Protein AF-A0A2S9GRA4-F1 (afdb_monomer_lite)

Sequence (69 aa):
TSLGSGIAGLVNLHDPDIVTLGGLAPPLRNAAPEAFDTAYRAGLMTFRKSAAPPVCEGLLGEDAPLYGA

Radius of gyration: 12.52 Å; chains: 1; bounding box: 29×19×34 Å

Secondary structure (DSSP, 8-state):
-HHHHHHHHHHHHH--S-EEE-TTHHHHHHHSHHHHHHHHHHT--TTS-SSPPPEEE-TTGGGGGGGT-

Foldseek 3Di:
DCLLLVVQVVCQVPVDLAAEDADCSVVVCVVPVPVNVVNNVVNHDPPDDPDDRYYYYDPCHPCCVVVPD

Structure (mmCIF, N/CA/C/O backbone):
data_AF-A0A2S9GRA4-F1
#
_entry.id   AF-A0A2S9GRA4-F1
#
loop_
_atom_site.group_PDB
_atom_site.id
_atom_site.type_symbol
_atom_site.label_atom_id
_atom_site.label_alt_id
_atom_site.label_comp_id
_atom_site.label_asym_id
_atom_site.label_entity_id
_atom_site.label_seq_id
_atom_site.pdbx_PDB_ins_code
_atom_site.Cartn_x
_atom_site.Cartn_y
_atom_site.Cartn_z
_atom_site.occupancy
_atom_site.B_iso_or_equiv
_atom_site.auth_seq_id
_atom_site.auth_comp_id
_atom_site.auth_asym_id
_atom_site.auth_atom_id
_atom_site.pdbx_PDB_model_num
ATOM 1 N N . THR A 1 1 ? 8.752 2.744 7.199 1.00 91.12 1 THR A N 1
ATOM 2 C CA . THR A 1 1 ? 7.465 3.254 7.723 1.00 91.12 1 THR A CA 1
ATOM 3 C C . THR A 1 1 ? 6.753 4.159 6.727 1.00 91.12 1 THR A C 1
ATOM 5 O O . THR A 1 1 ? 5.589 3.894 6.466 1.00 91.12 1 THR A O 1
ATOM 8 N N . SER A 1 2 ? 7.424 5.143 6.103 1.00 96.88 2 SER A N 1
ATOM 9 C CA . SER A 1 2 ? 6.796 6.098 5.161 1.00 96.88 2 SER A CA 1
ATOM 10 C C . SER A 1 2 ? 6.032 5.457 3.998 1.00 96.88 2 SER A C 1
ATOM 12 O O . SER A 1 2 ? 5.010 5.985 3.577 1.00 96.88 2 SER A O 1
ATOM 14 N N . LEU A 1 3 ? 6.493 4.302 3.501 1.00 96.75 3 LEU A N 1
ATOM 15 C CA . LEU A 1 3 ? 5.779 3.543 2.471 1.00 96.75 3 LEU A CA 1
ATOM 16 C C . LEU A 1 3 ? 4.388 3.089 2.953 1.00 96.75 3 LEU A C 1
ATOM 18 O O . LEU A 1 3 ? 3.400 3.309 2.262 1.00 96.75 3 LEU A O 1
ATOM 22 N N . GLY A 1 4 ? 4.299 2.508 4.155 1.00 97.00 4 GLY A N 1
ATOM 23 C CA . GLY A 1 4 ? 3.033 2.038 4.728 1.00 97.00 4 GLY A CA 1
ATOM 24 C C . GLY A 1 4 ? 2.066 3.187 5.019 1.00 97.00 4 GLY A C 1
ATOM 25 O O . GLY A 1 4 ? 0.907 3.128 4.615 1.00 97.00 4 GLY A O 1
ATOM 26 N N . SER A 1 5 ? 2.545 4.269 5.642 1.00 96.75 5 SER A N 1
ATOM 27 C CA . SER A 1 5 ? 1.699 5.431 5.947 1.00 96.75 5 SER A CA 1
ATOM 28 C C . SER A 1 5 ? 1.265 6.201 4.694 1.00 96.75 5 SER A C 1
ATOM 30 O O . SER A 1 5 ? 0.135 6.679 4.633 1.00 96.75 5 SER A O 1
ATOM 32 N N . GLY A 1 6 ? 2.124 6.292 3.673 1.00 97.25 6 GLY A N 1
ATOM 33 C CA . GLY A 1 6 ? 1.776 6.888 2.382 1.00 97.25 6 GLY A CA 1
ATOM 34 C C . GLY A 1 6 ? 0.667 6.114 1.667 1.00 97.25 6 GLY A C 1
ATOM 35 O O . GLY A 1 6 ? -0.318 6.712 1.235 1.00 97.25 6 GLY A O 1
ATOM 36 N N . ILE A 1 7 ? 0.773 4.780 1.617 1.00 97.25 7 ILE A N 1
ATOM 37 C CA . ILE A 1 7 ? -0.280 3.918 1.059 1.00 97.25 7 ILE A CA 1
ATOM 38 C C . ILE A 1 7 ? -1.578 4.065 1.853 1.00 97.25 7 ILE A C 1
ATOM 40 O O . ILE A 1 7 ? -2.641 4.163 1.249 1.00 97.25 7 ILE A O 1
ATOM 44 N N . ALA A 1 8 ? -1.516 4.125 3.185 1.00 95.75 8 ALA A N 1
ATOM 45 C CA . ALA A 1 8 ? -2.707 4.324 4.006 1.00 95.75 8 ALA A CA 1
ATOM 46 C C . ALA A 1 8 ? -3.437 5.635 3.663 1.00 95.75 8 ALA A C 1
ATOM 48 O O . ALA A 1 8 ? -4.660 5.644 3.543 1.00 95.75 8 ALA A O 1
ATOM 49 N N . GLY A 1 9 ? -2.6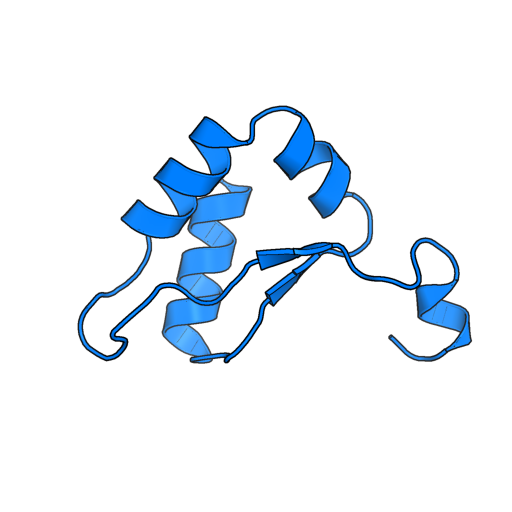95 6.718 3.408 1.00 95.44 9 GLY A N 1
ATOM 50 C CA . GLY A 1 9 ? -3.259 7.979 2.920 1.00 95.44 9 GLY A CA 1
ATOM 51 C C . GLY A 1 9 ? -3.986 7.836 1.578 1.00 95.44 9 GLY A C 1
ATOM 52 O O . GLY A 1 9 ? -5.109 8.318 1.436 1.00 95.44 9 GLY A O 1
ATOM 53 N N . LEU A 1 10 ? -3.389 7.122 0.618 1.00 95.88 10 LEU A N 1
ATOM 54 C CA . LEU A 1 10 ? -4.025 6.834 -0.675 1.00 95.88 10 LEU A CA 1
ATOM 55 C C . LEU A 1 10 ? -5.263 5.941 -0.523 1.00 95.88 10 LEU A C 1
ATOM 57 O O . LEU A 1 10 ? -6.275 6.180 -1.176 1.00 95.88 10 LEU A O 1
ATOM 61 N N . VAL A 1 11 ? -5.213 4.944 0.364 1.00 95.19 11 VAL A N 1
ATOM 62 C CA . VAL A 1 11 ? -6.353 4.068 0.666 1.00 95.19 11 VAL A CA 1
ATOM 63 C C . VAL A 1 11 ? -7.509 4.862 1.265 1.00 95.19 11 VAL A C 1
ATOM 65 O O . VAL A 1 11 ? -8.645 4.675 0.841 1.00 95.19 11 VAL A O 1
ATOM 68 N N . ASN A 1 12 ? -7.232 5.782 2.190 1.00 92.81 12 ASN A N 1
ATOM 69 C CA . ASN A 1 12 ? -8.258 6.651 2.768 1.00 92.81 12 ASN A CA 1
ATOM 70 C C . ASN A 1 12 ? -8.937 7.534 1.706 1.00 92.81 12 ASN A C 1
ATOM 72 O O . ASN A 1 12 ? -10.117 7.847 1.843 1.00 92.81 12 ASN A O 1
ATOM 76 N N . LEU A 1 13 ? -8.200 7.940 0.664 1.00 94.00 13 LEU A N 1
ATOM 77 C CA . LEU A 1 13 ? -8.709 8.799 -0.407 1.00 94.00 13 LEU A CA 1
ATOM 78 C C . LEU A 1 13 ? -9.511 8.029 -1.465 1.00 94.00 13 LEU A C 1
ATOM 80 O O . LEU A 1 13 ? -10.554 8.503 -1.908 1.00 94.00 13 LEU A O 1
ATOM 84 N N . HIS A 1 14 ? -9.006 6.874 -1.895 1.00 93.69 14 HIS A N 1
ATOM 85 C CA . HIS A 1 14 ? -9.524 6.150 -3.060 1.00 93.69 14 HIS A CA 1
ATOM 86 C C . HIS A 1 14 ? -10.426 4.966 -2.716 1.00 93.69 14 HIS A C 1
ATOM 88 O O . HIS A 1 14 ? -11.086 4.439 -3.604 1.00 93.69 14 HIS A O 1
ATOM 94 N N . ASP A 1 15 ? -10.440 4.541 -1.454 1.00 91.44 15 ASP A N 1
ATOM 95 C CA . ASP A 1 15 ? -11.208 3.398 -0.965 1.00 91.44 15 ASP A CA 1
ATOM 96 C C . ASP A 1 15 ? -11.050 2.094 -1.791 1.00 91.44 15 ASP A C 1
ATOM 98 O O . ASP A 1 15 ? -12.032 1.394 -2.032 1.00 91.44 15 ASP A O 1
ATOM 102 N N . PRO A 1 16 ? -9.830 1.693 -2.204 1.00 93.56 16 PRO A N 1
ATOM 103 C CA . PRO A 1 16 ? -9.649 0.552 -3.097 1.00 93.56 16 PRO A CA 1
ATOM 104 C C . PRO A 1 16 ? -9.907 -0.786 -2.396 1.00 93.56 16 PRO A C 1
ATOM 106 O O . PRO A 1 16 ? -9.665 -0.927 -1.192 1.00 93.56 16 PRO A O 1
ATOM 109 N N . ASP A 1 17 ? -10.310 -1.797 -3.162 1.00 93.31 17 ASP A N 1
ATOM 110 C CA . ASP A 1 17 ? -10.450 -3.172 -2.664 1.00 93.31 17 ASP A CA 1
ATOM 111 C C . ASP A 1 17 ? -9.101 -3.888 -2.501 1.00 93.31 17 ASP A C 1
ATOM 113 O O . ASP A 1 17 ? -8.972 -4.770 -1.657 1.00 93.31 17 ASP A O 1
ATOM 117 N N . ILE A 1 18 ? -8.083 -3.506 -3.278 1.00 94.25 18 ILE A N 1
ATOM 118 C CA . ILE A 1 18 ? -6.734 -4.087 -3.251 1.00 94.25 18 ILE A CA 1
ATOM 119 C C . ILE A 1 18 ? -5.687 -3.030 -3.608 1.00 94.25 18 ILE A C 1
ATOM 121 O O . ILE A 1 18 ? -5.950 -2.116 -4.388 1.00 94.25 18 ILE A O 1
ATOM 125 N N . VAL A 1 19 ? -4.481 -3.170 -3.058 1.00 95.81 19 VAL A N 1
ATOM 126 C CA . VAL A 1 19 ? -3.303 -2.382 -3.437 1.00 95.81 19 VAL A CA 1
ATOM 127 C C . VAL A 1 19 ? -2.240 -3.319 -4.003 1.00 95.81 19 VAL A C 1
ATOM 129 O O . VAL A 1 19 ? -1.838 -4.270 -3.338 1.00 95.81 19 VAL A O 1
ATOM 132 N N . THR A 1 20 ? -1.743 -3.037 -5.206 1.00 95.44 20 THR A N 1
ATOM 133 C CA . THR A 1 20 ? -0.638 -3.784 -5.826 1.00 95.44 20 THR A CA 1
ATOM 134 C C . THR A 1 20 ? 0.651 -2.969 -5.810 1.00 95.44 20 THR A C 1
ATOM 136 O O . THR A 1 20 ? 0.655 -1.794 -6.173 1.00 95.44 20 THR A O 1
ATOM 139 N N . LEU A 1 21 ? 1.757 -3.591 -5.405 1.00 95.00 21 LEU A N 1
ATOM 140 C CA . LEU A 1 21 ? 3.083 -2.980 -5.365 1.00 95.00 21 LEU A CA 1
ATOM 141 C C . LEU A 1 21 ? 3.884 -3.357 -6.612 1.00 95.00 21 LEU A C 1
ATOM 143 O O . LEU A 1 21 ? 4.173 -4.531 -6.824 1.00 95.00 21 LEU A O 1
ATOM 147 N N . GLY A 1 22 ? 4.280 -2.356 -7.394 1.00 92.50 22 GLY A N 1
ATOM 148 C CA . GLY A 1 22 ? 5.220 -2.501 -8.508 1.00 92.50 22 GLY A CA 1
ATOM 149 C C . GLY A 1 22 ? 6.579 -1.854 -8.223 1.00 92.50 22 GLY A C 1
ATOM 150 O O . GLY A 1 22 ? 6.763 -1.159 -7.215 1.00 92.50 22 GLY A O 1
ATOM 151 N N . GLY A 1 23 ? 7.532 -2.070 -9.131 1.00 90.38 23 GLY A N 1
ATOM 152 C CA . GLY A 1 23 ? 8.870 -1.480 -9.068 1.00 90.38 23 GLY A CA 1
ATOM 153 C C . GLY A 1 23 ? 9.622 -1.845 -7.785 1.00 90.38 23 GLY A C 1
ATOM 154 O O . GLY A 1 23 ? 9.699 -3.008 -7.405 1.00 90.38 23 GLY A O 1
ATOM 155 N N . LEU A 1 24 ? 10.164 -0.842 -7.086 1.00 92.12 24 LEU A N 1
ATOM 156 C CA . LEU A 1 24 ? 10.960 -1.045 -5.865 1.00 92.12 24 LEU A CA 1
ATOM 157 C C . LEU A 1 24 ? 10.128 -1.205 -4.582 1.00 92.12 24 LEU A C 1
ATOM 159 O O . LEU A 1 24 ? 10.687 -1.455 -3.514 1.00 92.12 24 LEU A O 1
ATOM 163 N N . ALA A 1 25 ? 8.803 -1.059 -4.633 1.00 93.81 25 ALA A N 1
ATOM 164 C CA . ALA A 1 25 ? 7.978 -1.149 -3.429 1.00 93.81 25 ALA A CA 1
ATOM 165 C C . ALA A 1 25 ? 7.945 -2.559 -2.785 1.00 93.81 25 ALA A C 1
ATOM 167 O O . ALA A 1 25 ? 8.032 -2.623 -1.555 1.00 93.81 25 ALA A O 1
ATOM 168 N N . PRO A 1 26 ? 7.882 -3.679 -3.541 1.00 94.88 26 PRO A N 1
ATOM 169 C CA . PRO A 1 26 ? 7.979 -5.030 -2.980 1.00 94.88 26 PRO A CA 1
ATOM 170 C C . PRO A 1 26 ? 9.246 -5.293 -2.143 1.00 94.88 26 PRO A C 1
ATOM 172 O O . PRO A 1 26 ? 9.104 -5.629 -0.963 1.00 94.88 26 PRO A O 1
ATOM 175 N N . PRO A 1 27 ? 10.486 -5.070 -2.638 1.00 94.56 27 PRO A N 1
ATOM 176 C CA . PRO A 1 27 ? 11.678 -5.320 -1.825 1.00 94.56 27 PRO A CA 1
ATOM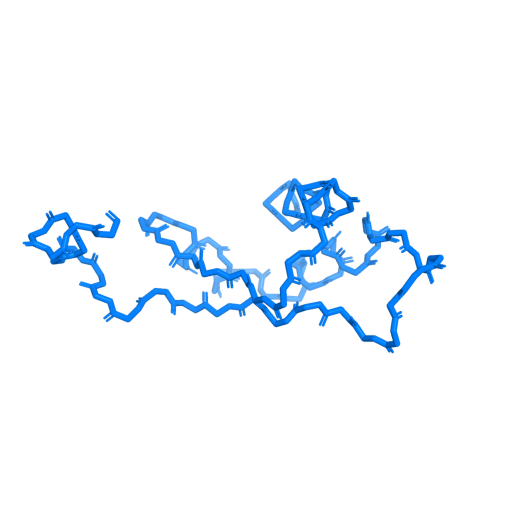 177 C C . PRO A 1 27 ? 11.763 -4.399 -0.598 1.00 94.56 27 PRO A C 1
ATOM 179 O O . PRO A 1 27 ? 12.227 -4.831 0.456 1.00 94.56 27 PRO A O 1
ATOM 182 N N . LEU A 1 28 ? 11.260 -3.161 -0.682 1.00 94.38 28 LEU A N 1
ATOM 183 C CA . LEU A 1 28 ? 11.197 -2.251 0.468 1.00 94.38 28 LEU A CA 1
ATOM 184 C C . LEU A 1 28 ? 10.233 -2.740 1.556 1.00 94.38 28 LEU A C 1
ATOM 186 O O . LEU A 1 28 ? 10.536 -2.618 2.743 1.00 94.38 28 LEU A O 1
ATOM 190 N N . ARG A 1 29 ? 9.080 -3.300 1.169 1.00 95.38 29 ARG A N 1
ATOM 191 C CA . ARG A 1 29 ? 8.150 -3.944 2.105 1.00 95.38 29 ARG A CA 1
ATOM 192 C C . ARG A 1 29 ? 8.788 -5.181 2.742 1.00 95.38 29 ARG A C 1
ATOM 194 O O . ARG A 1 29 ? 8.707 -5.331 3.958 1.00 95.38 29 ARG A O 1
ATOM 201 N N . ASN A 1 30 ? 9.432 -6.032 1.944 1.00 95.25 30 ASN A N 1
ATOM 202 C CA . ASN A 1 30 ? 10.012 -7.298 2.407 1.00 95.25 30 ASN A CA 1
ATOM 203 C C . ASN A 1 30 ? 11.213 -7.102 3.340 1.00 95.25 30 ASN A C 1
ATOM 205 O O . ASN A 1 30 ? 11.446 -7.929 4.216 1.00 95.25 30 ASN A O 1
ATOM 209 N N . ALA A 1 31 ? 11.941 -5.992 3.205 1.00 97.19 31 ALA A N 1
ATOM 210 C CA . ALA A 1 31 ? 13.034 -5.647 4.109 1.00 97.19 31 ALA A CA 1
ATOM 211 C C . ALA A 1 31 ? 12.567 -5.273 5.532 1.00 97.19 31 ALA A C 1
ATOM 213 O O . ALA A 1 31 ? 13.356 -5.361 6.470 1.00 97.19 31 ALA A O 1
ATOM 214 N N . ALA A 1 32 ? 11.313 -4.835 5.711 1.00 96.75 32 ALA A N 1
ATOM 215 C CA . ALA A 1 32 ? 10.779 -4.413 7.010 1.00 96.75 32 ALA A CA 1
ATOM 216 C C . ALA A 1 32 ? 9.253 -4.646 7.118 1.00 96.75 32 ALA A C 1
ATOM 218 O O . ALA A 1 32 ? 8.486 -3.681 7.243 1.00 96.75 32 ALA A O 1
ATOM 219 N N . PRO A 1 33 ? 8.791 -5.910 7.081 1.00 96.31 33 PRO A N 1
ATOM 220 C CA . PRO A 1 33 ? 7.373 -6.243 6.932 1.00 96.31 33 PRO A CA 1
ATOM 221 C C . PRO A 1 33 ? 6.520 -5.772 8.115 1.00 96.31 33 PRO A C 1
ATOM 223 O O . PRO A 1 33 ? 5.440 -5.218 7.920 1.00 96.31 33 PRO A O 1
ATOM 226 N N . GLU A 1 34 ? 7.019 -5.914 9.342 1.00 97.62 34 GLU A N 1
ATOM 227 C CA . GLU A 1 34 ? 6.309 -5.521 10.567 1.00 97.62 34 GLU A CA 1
ATOM 228 C C . GLU A 1 34 ? 6.171 -3.999 10.676 1.00 97.62 34 GLU A C 1
ATOM 230 O O . GLU A 1 34 ? 5.098 -3.474 10.984 1.00 97.62 34 GLU A O 1
ATOM 235 N N . ALA A 1 35 ? 7.248 -3.268 10.369 1.00 97.44 35 ALA A N 1
ATOM 236 C CA . ALA A 1 35 ? 7.248 -1.808 10.373 1.00 97.44 35 ALA A CA 1
ATOM 237 C C . ALA A 1 35 ? 6.367 -1.233 9.254 1.00 97.44 35 ALA A C 1
ATOM 239 O O . ALA A 1 35 ? 5.801 -0.147 9.403 1.00 97.44 35 ALA A O 1
ATOM 240 N N . PHE A 1 36 ? 6.263 -1.943 8.128 1.00 97.69 36 PHE A N 1
ATOM 241 C CA . PHE A 1 36 ? 5.317 -1.630 7.067 1.00 97.69 36 PHE A CA 1
ATOM 242 C C . PHE A 1 36 ? 3.871 -1.833 7.534 1.00 97.69 36 PHE A C 1
ATOM 244 O O . PHE A 1 36 ? 3.100 -0.879 7.472 1.00 97.69 36 PHE A O 1
ATOM 251 N N . ASP A 1 37 ? 3.516 -3.024 8.032 1.00 96.06 37 ASP A N 1
ATOM 252 C CA . ASP A 1 37 ? 2.140 -3.358 8.438 1.00 96.06 37 ASP A CA 1
ATOM 253 C C . ASP A 1 37 ? 1.655 -2.452 9.576 1.00 96.06 37 ASP A C 1
ATOM 255 O O . ASP A 1 37 ? 0.559 -1.897 9.508 1.00 96.06 37 ASP A O 1
ATOM 259 N N . THR A 1 38 ? 2.522 -2.193 10.560 1.00 96.62 38 THR A N 1
ATOM 260 C CA . THR A 1 38 ? 2.234 -1.265 11.662 1.00 96.62 38 THR A CA 1
ATOM 261 C C . THR A 1 38 ? 1.928 0.138 11.138 1.00 96.62 38 THR A C 1
ATOM 263 O O . THR A 1 38 ? 0.910 0.725 11.501 1.00 96.62 38 THR A O 1
ATOM 266 N N . ALA A 1 39 ? 2.781 0.681 10.261 1.00 96.75 39 ALA A N 1
ATOM 267 C CA . ALA A 1 39 ? 2.587 2.023 9.713 1.00 96.75 39 ALA A CA 1
ATOM 268 C C . ALA A 1 39 ? 1.365 2.108 8.786 1.00 96.75 39 ALA A C 1
ATOM 270 O O . ALA A 1 39 ? 0.670 3.122 8.786 1.00 96.75 39 ALA A O 1
ATOM 271 N N . TYR A 1 40 ? 1.099 1.052 8.013 1.00 96.19 40 TYR A N 1
ATOM 272 C CA . TYR A 1 40 ? -0.066 0.959 7.144 1.00 96.19 40 TYR A CA 1
ATOM 273 C C . TYR A 1 40 ? -1.356 0.976 7.965 1.00 96.19 40 TYR A C 1
ATOM 275 O O . TYR A 1 40 ? -2.176 1.871 7.789 1.00 96.19 40 TYR A O 1
ATOM 283 N N . ARG A 1 41 ? -1.498 0.064 8.933 1.00 93.88 41 ARG A N 1
ATOM 284 C CA . ARG A 1 41 ? -2.689 -0.023 9.791 1.00 93.88 41 ARG A CA 1
ATOM 285 C C . ARG A 1 41 ? -2.910 1.236 10.620 1.00 93.88 41 ARG A C 1
ATOM 287 O O . ARG A 1 41 ? -4.042 1.695 10.714 1.00 93.88 41 ARG A O 1
ATOM 294 N N . ALA A 1 42 ? -1.846 1.807 11.187 1.00 94.12 42 ALA A N 1
ATOM 295 C CA . ALA A 1 42 ? -1.939 3.028 11.985 1.00 94.12 42 ALA A CA 1
ATOM 296 C C . ALA A 1 42 ? -2.376 4.256 11.164 1.00 94.12 42 ALA A C 1
ATOM 298 O O . ALA A 1 42 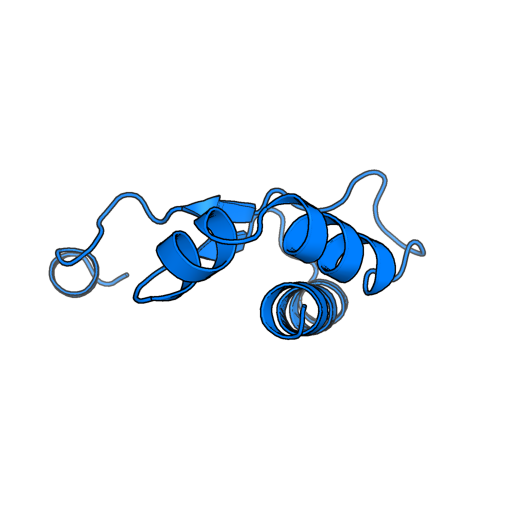? -2.928 5.195 11.729 1.00 94.12 42 ALA A O 1
ATOM 299 N N . GLY A 1 43 ? -2.130 4.265 9.849 1.00 93.00 43 GLY A N 1
ATOM 300 C CA . GLY A 1 43 ? -2.513 5.364 8.960 1.00 93.00 43 GLY A CA 1
ATOM 301 C C . GLY A 1 43 ? -3.934 5.273 8.390 1.00 93.00 43 GLY A C 1
ATOM 302 O O . GLY A 1 43 ? -4.372 6.212 7.723 1.00 93.00 43 GLY A O 1
ATOM 303 N N . LEU A 1 44 ? -4.651 4.163 8.596 1.00 92.12 44 LEU A N 1
ATOM 304 C CA . LEU A 1 44 ? -5.997 3.967 8.050 1.00 92.12 44 LEU A CA 1
ATOM 305 C C . LEU A 1 44 ? -7.056 4.688 8.888 1.00 92.12 44 LEU A C 1
ATOM 307 O O . LEU A 1 44 ? -7.052 4.637 10.116 1.00 92.12 44 LEU A O 1
ATOM 311 N N . MET A 1 45 ? -8.022 5.307 8.213 1.00 85.56 45 MET A N 1
ATOM 312 C CA . MET A 1 45 ? -9.226 5.829 8.848 1.00 85.56 45 MET A CA 1
ATOM 313 C C . MET A 1 45 ? -10.284 4.724 8.929 1.00 85.56 45 MET A C 1
ATOM 315 O O . MET A 1 45 ? -10.911 4.358 7.939 1.00 85.56 45 MET A O 1
ATOM 319 N N . THR A 1 46 ? -10.530 4.217 10.137 1.00 69.06 46 THR A N 1
ATOM 320 C CA . THR A 1 46 ? -11.429 3.080 10.429 1.00 69.06 46 THR A CA 1
ATOM 321 C C . THR A 1 46 ? -12.917 3.349 10.150 1.00 69.06 46 THR A C 1
ATOM 323 O O . THR A 1 46 ? -13.758 2.489 10.380 1.00 6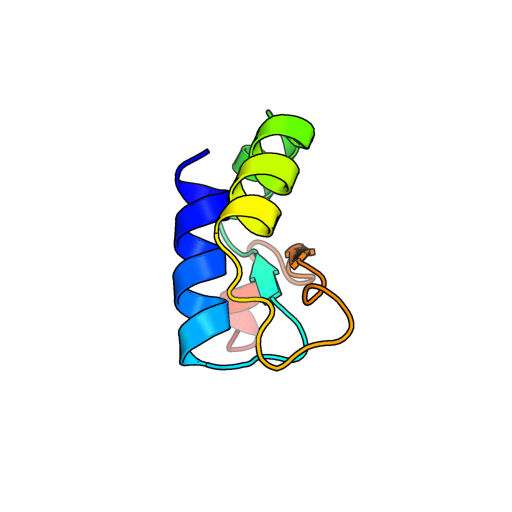9.06 46 THR A O 1
ATOM 326 N N . PHE A 1 47 ? -13.284 4.540 9.669 1.00 61.09 47 PHE A N 1
ATOM 327 C CA . PHE A 1 47 ? -14.675 5.000 9.632 1.00 61.09 47 PHE A CA 1
ATOM 328 C C . PHE A 1 47 ? -15.547 4.317 8.558 1.00 61.09 47 PHE A C 1
ATOM 330 O O . PHE A 1 47 ? -16.760 4.509 8.562 1.00 61.09 47 PHE A O 1
ATOM 337 N N . ARG A 1 48 ? -14.978 3.521 7.634 1.00 55.50 48 ARG A N 1
ATOM 338 C CA . ARG A 1 48 ? -15.748 2.927 6.516 1.00 55.50 48 ARG A CA 1
ATOM 339 C C . ARG A 1 48 ? -15.467 1.463 6.155 1.00 55.50 48 ARG A C 1
ATOM 341 O O . ARG A 1 48 ? -16.246 0.906 5.390 1.00 55.50 48 ARG A O 1
ATOM 348 N N . LYS A 1 49 ? -14.429 0.810 6.693 1.00 58.44 49 LYS A N 1
ATOM 349 C CA . LYS A 1 49 ? -14.031 -0.549 6.269 1.00 58.44 49 LYS A CA 1
ATOM 350 C C . LYS A 1 49 ? -13.914 -1.529 7.433 1.00 58.44 49 LYS A C 1
ATOM 352 O O . LYS A 1 49 ? -13.287 -1.231 8.444 1.00 58.44 49 LYS A O 1
ATOM 357 N N . SER A 1 50 ? -14.489 -2.721 7.258 1.00 67.88 50 SER A N 1
ATOM 358 C CA . SER A 1 50 ? -14.396 -3.845 8.202 1.00 67.88 50 SER A CA 1
ATOM 359 C C . SER A 1 50 ? -12.992 -4.458 8.263 1.00 67.88 50 SER A C 1
ATOM 361 O O . SER A 1 50 ? -12.648 -5.086 9.262 1.00 67.88 50 SER A O 1
ATOM 363 N N . ALA A 1 51 ? -12.175 -4.263 7.222 1.00 81.88 51 ALA A N 1
ATOM 364 C CA . ALA A 1 51 ? -10.799 -4.738 7.146 1.00 81.88 51 ALA A CA 1
ATOM 365 C C . ALA A 1 51 ? -9.922 -3.809 6.289 1.00 81.88 51 ALA A C 1
ATOM 367 O O . ALA A 1 51 ? -10.396 -3.179 5.343 1.00 81.88 51 ALA A O 1
ATOM 368 N N . ALA A 1 52 ? -8.629 -3.748 6.617 1.00 87.69 52 ALA A N 1
ATOM 369 C CA . ALA A 1 52 ? -7.628 -3.070 5.798 1.00 87.69 52 ALA A CA 1
ATOM 370 C C . ALA A 1 52 ? -7.508 -3.765 4.425 1.00 87.69 52 ALA A C 1
ATOM 372 O O . ALA A 1 52 ? -7.355 -4.992 4.410 1.00 87.69 52 ALA A O 1
ATOM 373 N N . PRO A 1 53 ? -7.554 -3.029 3.296 1.00 93.50 53 PRO A N 1
ATOM 374 C CA . PRO A 1 53 ? -7.329 -3.617 1.981 1.00 93.50 53 PRO A CA 1
ATOM 375 C C . PRO A 1 53 ? -6.005 -4.393 1.917 1.00 93.50 53 PRO A C 1
ATOM 377 O O . PRO A 1 53 ? -4.986 -3.922 2.432 1.00 93.50 53 PRO A O 1
ATOM 380 N N . PRO A 1 54 ? -5.980 -5.583 1.298 1.00 94.88 54 PRO A N 1
ATOM 381 C CA . PRO A 1 54 ? -4.747 -6.327 1.129 1.00 94.88 54 PRO A CA 1
ATOM 382 C C . PRO A 1 54 ? -3.760 -5.542 0.262 1.00 94.88 54 PRO A C 1
ATOM 384 O O . PRO A 1 54 ? -4.109 -5.006 -0.792 1.00 94.88 54 PRO A O 1
ATOM 387 N N . VAL A 1 55 ? -2.505 -5.518 0.707 1.00 95.88 55 VAL A N 1
ATOM 388 C CA . VAL A 1 55 ? -1.373 -5.045 -0.090 1.00 95.88 55 VAL A CA 1
ATOM 389 C C . VAL A 1 55 ? -0.647 -6.270 -0.641 1.00 95.88 55 VAL A C 1
ATOM 391 O O . VAL A 1 55 ? -0.136 -7.094 0.124 1.00 95.88 55 VAL A O 1
ATOM 394 N N . CYS A 1 56 ? -0.582 -6.388 -1.962 1.00 94.50 56 CYS A N 1
ATOM 395 C CA . CYS A 1 56 ? -0.028 -7.528 -2.692 1.00 94.50 56 CYS A CA 1
ATOM 396 C C . CYS A 1 56 ? 1.129 -7.085 -3.592 1.00 94.50 56 CYS A C 1
ATOM 398 O O . CYS A 1 56 ? 1.201 -5.927 -3.996 1.00 94.50 56 CYS A O 1
ATOM 400 N N . GLU A 1 57 ? 2.044 -7.994 -3.912 1.00 92.44 57 GLU A N 1
ATOM 401 C CA . GLU A 1 57 ? 3.054 -7.741 -4.945 1.00 92.44 57 GLU A CA 1
ATOM 402 C C . GLU A 1 57 ? 2.412 -7.816 -6.337 1.00 92.44 57 GLU A C 1
ATOM 404 O O . GLU A 1 57 ? 1.492 -8.603 -6.567 1.00 92.44 57 GLU A O 1
ATOM 409 N N . GLY A 1 58 ? 2.867 -6.965 -7.256 1.00 88.81 58 GLY A N 1
ATOM 410 C CA . GLY A 1 58 ? 2.453 -7.003 -8.652 1.00 88.81 58 GLY A CA 1
ATOM 411 C C . GLY A 1 58 ? 2.989 -8.256 -9.341 1.00 88.81 58 GLY A C 1
ATOM 412 O O . GLY A 1 58 ? 4.172 -8.568 -9.241 1.00 88.81 58 GLY A O 1
ATOM 413 N N . LEU A 1 59 ? 2.118 -8.962 -10.061 1.00 86.81 59 LEU A N 1
ATOM 414 C CA . LEU A 1 59 ? 2.435 -10.262 -10.661 1.00 86.81 59 LEU A CA 1
ATOM 415 C C . LEU A 1 59 ? 3.456 -10.179 -11.807 1.00 86.81 59 LEU A C 1
ATOM 417 O O . LEU A 1 59 ? 4.223 -11.112 -12.014 1.00 86.81 59 LEU A O 1
ATOM 421 N N . LEU A 1 60 ? 3.434 -9.085 -12.571 1.00 84.94 60 LEU A N 1
ATOM 422 C CA . LEU A 1 60 ? 4.156 -8.983 -13.843 1.00 84.94 60 LEU A CA 1
ATOM 423 C C . LEU A 1 60 ? 5.605 -8.503 -13.698 1.00 84.94 60 LEU A C 1
ATOM 425 O O . LEU A 1 60 ? 6.348 -8.546 -14.671 1.00 84.94 60 LEU A O 1
ATOM 429 N N . GLY A 1 61 ? 6.021 -8.060 -12.507 1.00 85.31 61 GLY A N 1
ATOM 430 C CA . GLY A 1 61 ? 7.389 -7.596 -12.266 1.00 85.31 61 GLY A CA 1
ATOM 431 C C . 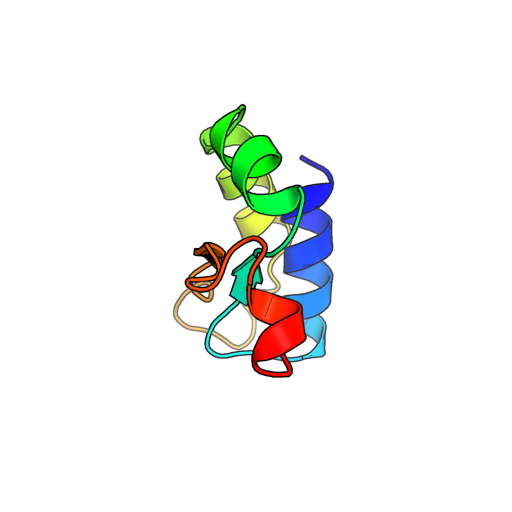GLY A 1 61 ? 7.862 -6.571 -13.305 1.00 85.31 61 GLY A C 1
ATOM 432 O O . GLY A 1 61 ? 7.146 -5.624 -13.625 1.00 85.31 61 GLY A O 1
ATOM 433 N N . GLU A 1 62 ? 9.059 -6.790 -13.846 1.00 85.12 62 GLU A N 1
ATOM 434 C CA . GLU A 1 62 ? 9.668 -5.943 -14.884 1.00 85.12 62 GLU A CA 1
ATOM 435 C C . GLU A 1 62 ? 8.933 -6.002 -16.233 1.00 85.12 62 GLU A C 1
ATOM 437 O O . GLU A 1 62 ? 9.069 -5.087 -17.042 1.00 85.12 62 GLU A O 1
ATOM 442 N N . ASP A 1 63 ? 8.111 -7.029 -16.470 1.00 86.56 63 ASP A N 1
ATOM 443 C CA . ASP A 1 63 ? 7.316 -7.146 -17.694 1.00 86.56 63 ASP A CA 1
ATOM 444 C C . ASP A 1 63 ? 6.016 -6.327 -17.626 1.00 86.56 63 ASP A C 1
ATOM 446 O O . ASP A 1 63 ? 5.317 -6.202 -18.630 1.00 86.56 63 ASP A O 1
ATOM 450 N N . ALA A 1 64 ? 5.674 -5.740 -16.471 1.00 84.69 64 ALA A N 1
ATOM 451 C CA . ALA A 1 64 ? 4.464 -4.932 -16.285 1.00 84.69 64 ALA A CA 1
ATOM 452 C C . ALA A 1 64 ? 4.233 -3.884 -17.402 1.00 84.69 64 ALA A C 1
ATOM 454 O O . ALA A 1 64 ? 3.128 -3.861 -17.958 1.00 84.69 64 ALA A O 1
ATOM 455 N N . PRO A 1 65 ? 5.247 -3.102 -17.840 1.00 85.44 65 PRO A N 1
ATOM 456 C CA . PRO A 1 65 ? 5.071 -2.130 -18.921 1.00 85.44 65 PRO A CA 1
ATOM 457 C C . PRO A 1 65 ? 4.733 -2.757 -20.281 1.00 85.44 65 PRO A C 1
ATOM 459 O O . PRO A 1 65 ? 4.098 -2.106 -21.108 1.00 85.44 65 PRO A O 1
ATOM 462 N N . LEU A 1 66 ? 5.127 -4.013 -20.530 1.00 89.69 66 LEU A N 1
ATOM 463 C CA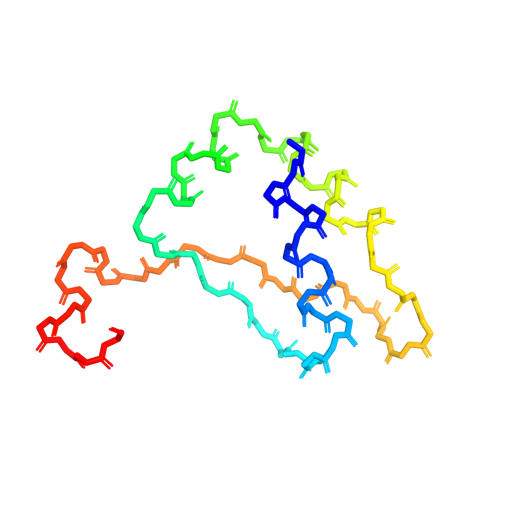 . LEU A 1 66 ? 4.831 -4.718 -21.786 1.00 89.69 66 LEU A CA 1
ATOM 464 C C . LEU A 1 66 ? 3.345 -5.070 -21.913 1.00 89.69 66 LEU A C 1
ATOM 466 O O . LEU A 1 66 ? 2.836 -5.204 -23.025 1.00 89.69 66 LEU A O 1
ATOM 470 N N . TYR A 1 67 ? 2.651 -5.196 -20.782 1.00 88.31 67 TYR A N 1
ATOM 471 C CA . TYR A 1 67 ? 1.241 -5.577 -20.717 1.00 88.31 67 TYR A CA 1
ATOM 472 C C . TYR A 1 67 ? 0.309 -4.409 -20.360 1.00 88.31 67 TYR A C 1
ATOM 474 O O . TYR A 1 67 ? -0.898 -4.612 -20.242 1.00 88.31 67 TYR A O 1
ATOM 482 N N . GLY A 1 68 ? 0.846 -3.191 -20.220 1.00 81.31 68 GLY A N 1
ATOM 483 C CA . GLY A 1 68 ? 0.067 -1.986 -19.920 1.00 81.31 68 GLY A CA 1
ATOM 484 C C . GLY A 1 68 ? -0.358 -1.850 -18.456 1.00 81.31 68 GLY A C 1
ATOM 485 O O . GLY A 1 68 ? -1.409 -1.265 -18.192 1.00 81.31 68 GLY A O 1
ATOM 486 N N . ALA A 1 69 ? 0.426 -2.411 -17.532 1.00 69.62 69 ALA A N 1
ATOM 487 C CA . ALA A 1 69 ? 0.280 -2.187 -16.093 1.00 69.62 69 ALA A CA 1
ATOM 488 C C . ALA A 1 69 ? 0.992 -0.907 -15.625 1.00 69.62 69 ALA A C 1
ATOM 490 O O . ALA A 1 69 ? 1.981 -0.494 -16.276 1.00 69.62 69 ALA A O 1
#

pLDDT: mean 90.35, std 9.34, range [55.5, 97.69]